Protein AF-A0A3N4I7H1-F1 (afdb_monomer)

Nearest PDB structures (foldseek):
  4x9j-assembly1_A  TM=9.269E-01  e=1.613E-04  Homo sapiens
  4r2r-assembly1_A  TM=9.073E-01  e=1.505E-04  Homo sapiens
  6b0r-assembly1_D  TM=9.080E-01  e=1.989E-04  Homo sapiens
  5ke8-assembly1_A  TM=9.111E-01  e=2.133E-04  Mus musculus
  8ssr-assembly1_A  TM=8.66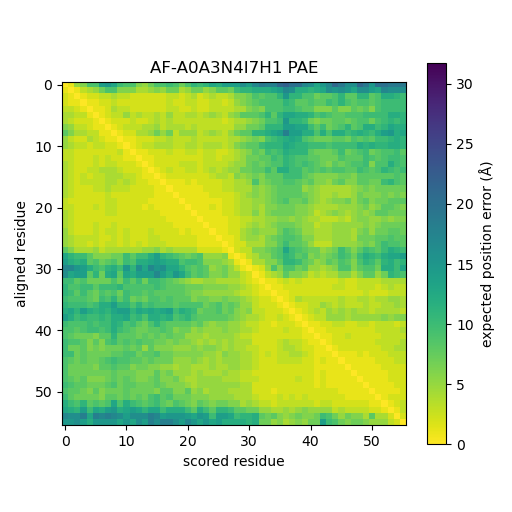5E-01  e=1.992E-03  Homo sapiens

Solvent-accessible surface area (backbone atoms only — not comparable to full-atom values): 3484 Å² total; per-residue (Å²): 121,79,29,66,50,86,52,91,94,46,87,55,66,23,82,42,66,70,57,34,60,57,52,52,38,72,75,69,64,51,47,80,31,61,49,92,91,46,92,56,62,21,70,39,65,67,59,40,54,53,44,55,69,74,79,100

Secondary structure (DSSP, 8-state):
--EE--STT---EESSHHHHHHHHHHHH----EE-SSSS-EESSHHHHHHHHHH--

Foldseek 3Di:
DWAAAPDPPDGDIHPDPVVNVLVVCVVVVPQVAADPVDRDGHSDPVVNVVCVVPVD

Sequence (56 aa):
KPHPCEWPGCTHIATRSEHLKRHMLTHTNEKAFKCAHCFKSYGRSDGLRAHMRQSH

Mean predicted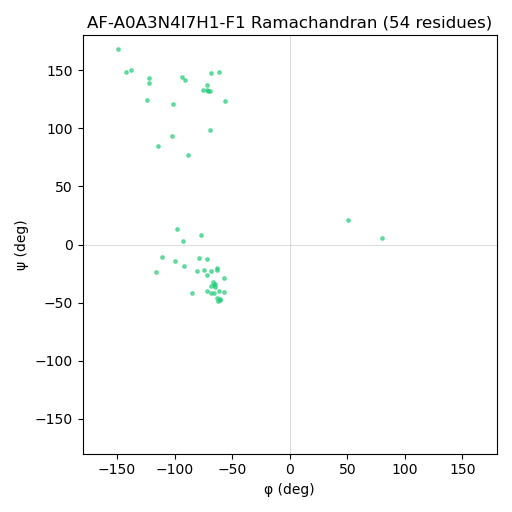 aligned error: 5.76 Å

Organism: NCBI:txid1160509

Radius of gyration: 13.8 Å; Cα contacts (8 Å, |Δi|>4): 61; chains: 1; bounding box: 27×25×38 Å

Structure (mmCIF, N/CA/C/O backbone):
data_AF-A0A3N4I7H1-F1
#
_entry.id   AF-A0A3N4I7H1-F1
#
loop_
_atom_site.group_PDB
_atom_site.id
_atom_site.type_symbol
_atom_site.label_atom_id
_atom_site.label_alt_id
_atom_site.label_comp_id
_atom_site.label_asym_id
_atom_site.label_entity_id
_atom_site.label_seq_id
_atom_site.pdbx_PDB_ins_code
_atom_site.Cartn_x
_atom_site.Cartn_y
_atom_site.Cartn_z
_atom_site.occupancy
_atom_site.B_iso_or_equiv
_atom_site.auth_seq_id
_atom_site.auth_comp_id
_atom_site.auth_asym_id
_atom_site.auth_atom_id
_atom_site.pdbx_PDB_model_num
ATOM 1 N N . LYS A 1 1 ? 3.295 -5.620 -23.547 1.00 76.81 1 LYS A N 1
ATOM 2 C CA . LYS A 1 1 ? 3.968 -4.297 -23.523 1.00 76.81 1 LYS A CA 1
ATOM 3 C C . LYS A 1 1 ? 4.334 -4.015 -22.067 1.00 76.81 1 LYS A C 1
ATOM 5 O O . LYS A 1 1 ? 3.464 -4.244 -21.238 1.00 76.81 1 LYS A O 1
ATOM 10 N N . PRO A 1 2 ? 5.581 -3.652 -21.731 1.00 83.38 2 PRO A N 1
ATOM 11 C CA . PRO A 1 2 ? 5.953 -3.339 -20.350 1.00 83.38 2 PRO A CA 1
ATOM 12 C C . PRO A 1 2 ? 5.150 -2.139 -19.824 1.00 83.38 2 PRO A C 1
ATOM 14 O O . PRO A 1 2 ? 4.775 -1.260 -20.601 1.00 83.38 2 PRO A O 1
ATOM 17 N N . HIS A 1 3 ? 4.876 -2.131 -18.519 1.00 90.81 3 HIS A N 1
ATOM 18 C CA . HIS A 1 3 ? 4.069 -1.125 -17.827 1.00 90.81 3 HIS A CA 1
ATOM 19 C C . HIS A 1 3 ? 4.950 -0.338 -16.842 1.00 90.81 3 HIS A C 1
ATOM 21 O O . HIS A 1 3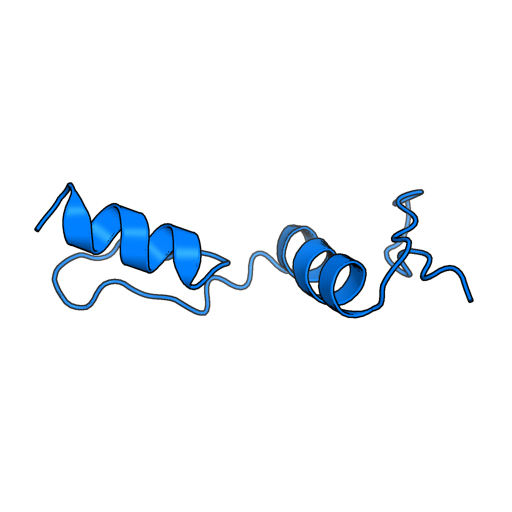 ? 5.044 -0.720 -15.670 1.00 90.81 3 HIS A O 1
ATOM 27 N N . PRO A 1 4 ? 5.652 0.710 -17.308 1.00 91.00 4 PRO A N 1
ATOM 28 C CA . PRO A 1 4 ? 6.476 1.552 -16.450 1.00 91.00 4 PRO A CA 1
ATOM 29 C C . PRO A 1 4 ? 5.617 2.382 -15.492 1.00 91.00 4 PRO A C 1
ATOM 31 O O . PRO A 1 4 ? 4.497 2.768 -15.816 1.00 91.00 4 PRO A O 1
ATOM 34 N N . CYS A 1 5 ? 6.152 2.634 -14.302 1.00 93.00 5 CYS A N 1
ATOM 35 C CA . CYS A 1 5 ? 5.578 3.559 -13.343 1.00 93.00 5 CYS A CA 1
ATOM 36 C C . CYS A 1 5 ? 5.738 4.994 -13.834 1.00 93.00 5 CYS A C 1
ATOM 38 O O . CYS A 1 5 ? 6.822 5.398 -14.241 1.00 93.00 5 CYS A O 1
ATOM 40 N N . GLU A 1 6 ? 4.651 5.757 -13.777 1.00 89.19 6 GLU A N 1
ATOM 41 C CA . GLU A 1 6 ? 4.617 7.156 -14.219 1.00 89.19 6 GLU A CA 1
ATOM 42 C C . GLU A 1 6 ? 4.908 8.132 -13.067 1.00 89.19 6 GLU A C 1
ATOM 44 O O . GLU A 1 6 ? 4.854 9.347 -13.241 1.00 89.19 6 GLU A O 1
ATOM 49 N N . TRP A 1 7 ? 5.211 7.618 -11.869 1.00 90.31 7 TRP A N 1
ATOM 50 C CA . TRP A 1 7 ? 5.471 8.449 -10.700 1.00 90.31 7 TRP A CA 1
ATOM 51 C C . TRP A 1 7 ? 6.860 9.108 -10.768 1.00 90.31 7 TRP A C 1
ATOM 53 O O . TRP A 1 7 ? 7.851 8.406 -11.004 1.00 90.31 7 TRP A O 1
ATOM 63 N N . PRO A 1 8 ? 6.979 10.423 -10.495 1.00 91.06 8 PRO A N 1
ATOM 64 C CA . PRO A 1 8 ? 8.261 11.122 -10.516 1.00 91.06 8 PRO A CA 1
ATOM 65 C C . PRO A 1 8 ? 9.285 10.473 -9.575 1.00 91.06 8 PRO A C 1
ATOM 67 O O . PRO A 1 8 ? 9.042 10.327 -8.379 1.00 91.06 8 PRO A O 1
ATOM 70 N N . GLY A 1 9 ? 10.440 10.074 -10.114 1.00 90.44 9 GLY A N 1
ATOM 71 C CA . GLY A 1 9 ? 11.508 9.430 -9.339 1.00 90.44 9 GLY A CA 1
ATOM 72 C C . GLY A 1 9 ? 11.307 7.934 -9.070 1.00 90.44 9 GLY A C 1
ATOM 73 O O . GLY A 1 9 ? 12.122 7.334 -8.372 1.00 90.44 9 GLY A O 1
ATOM 74 N N . CYS A 1 10 ? 10.270 7.303 -9.630 1.00 91.88 10 CYS A N 1
ATOM 75 C CA . CYS A 1 10 ? 10.077 5.860 -9.539 1.00 91.88 10 CYS A CA 1
ATOM 76 C C . CYS A 1 10 ? 10.500 5.162 -10.838 1.00 91.88 10 CYS A C 1
ATOM 78 O O . CYS A 1 10 ? 9.938 5.405 -11.899 1.00 91.88 10 CYS A O 1
ATOM 80 N N . THR A 1 11 ? 11.459 4.241 -10.752 1.00 91.94 11 THR A N 1
ATOM 81 C CA . THR A 1 11 ? 11.959 3.461 -11.902 1.00 91.94 11 THR A CA 1
ATOM 82 C C . THR A 1 11 ? 11.320 2.075 -12.010 1.00 91.94 11 THR A C 1
ATOM 84 O O . THR A 1 11 ? 11.797 1.212 -12.746 1.00 91.94 11 THR A O 1
ATOM 87 N N . HIS A 1 12 ? 10.236 1.826 -11.270 1.00 93.12 12 HIS A N 1
ATOM 88 C CA . HIS A 1 12 ? 9.581 0.524 -11.254 1.00 93.12 12 HIS A CA 1
ATOM 89 C C . HIS A 1 12 ? 8.892 0.237 -12.592 1.00 93.12 12 HIS A C 1
ATOM 91 O O . HIS A 1 12 ? 8.105 1.042 -13.085 1.00 93.12 12 HIS A O 1
ATOM 97 N N . ILE A 1 13 ? 9.108 -0.955 -13.146 1.00 92.38 13 ILE A N 1
ATOM 98 C CA . ILE A 1 13 ? 8.430 -1.418 -14.358 1.00 92.38 13 ILE A CA 1
ATOM 99 C C . ILE A 1 13 ? 7.731 -2.732 -14.041 1.00 92.38 13 ILE A C 1
ATOM 101 O O . ILE A 1 13 ? 8.346 -3.693 -13.588 1.00 92.38 13 ILE A O 1
ATOM 105 N N . ALA A 1 14 ? 6.426 -2.779 -14.284 1.00 93.31 14 ALA A N 1
ATOM 106 C CA . ALA A 1 14 ? 5.646 -3.993 -14.149 1.00 93.31 14 ALA A CA 1
ATOM 107 C C . ALA A 1 14 ? 5.540 -4.729 -15.489 1.00 93.31 14 ALA A C 1
ATOM 109 O O . ALA A 1 14 ? 5.395 -4.132 -16.556 1.00 93.31 14 ALA A O 1
ATOM 110 N N . THR A 1 15 ? 5.541 -6.057 -15.431 1.00 92.62 15 THR A N 1
ATOM 111 C CA . THR A 1 15 ? 5.299 -6.912 -16.601 1.00 92.62 15 THR A CA 1
ATOM 112 C C . THR A 1 15 ? 3.831 -6.931 -17.017 1.00 92.62 15 THR A C 1
ATOM 114 O O . THR A 1 15 ? 3.524 -7.224 -18.170 1.00 92.62 15 THR A O 1
ATOM 117 N N . ARG A 1 16 ? 2.922 -6.597 -16.094 1.00 92.44 16 ARG A N 1
ATOM 118 C CA . ARG A 1 16 ? 1.477 -6.596 -16.319 1.00 92.44 16 ARG A CA 1
ATOM 119 C C . ARG A 1 16 ? 0.801 -5.368 -15.703 1.00 92.44 16 ARG A C 1
ATOM 121 O O . ARG A 1 16 ? 1.262 -4.841 -14.686 1.00 92.44 16 ARG A O 1
ATOM 128 N N . SER A 1 17 ? -0.302 -4.926 -16.303 1.00 90.31 17 SER A N 1
ATOM 129 C CA . SER A 1 17 ? -1.011 -3.704 -15.905 1.00 90.31 17 SER A CA 1
ATOM 130 C C . SER A 1 17 ? -1.606 -3.789 -14.499 1.00 90.31 17 SER A C 1
ATOM 132 O O . SER A 1 17 ? -1.587 -2.790 -13.778 1.00 90.31 17 SER A O 1
ATOM 134 N N . GLU A 1 18 ? -2.072 -4.965 -14.052 1.00 89.50 18 GLU A N 1
ATOM 135 C CA . GLU A 1 18 ? -2.632 -5.101 -12.700 1.00 89.50 18 GLU A CA 1
ATOM 136 C C . GLU A 1 18 ? -1.566 -4.911 -11.612 1.00 89.50 18 GLU A C 1
ATOM 138 O O . GLU A 1 18 ? -1.843 -4.361 -10.544 1.00 89.50 18 GLU A O 1
ATOM 143 N N . HIS A 1 19 ? -0.322 -5.301 -11.898 1.00 90.81 19 HIS A N 1
ATOM 144 C CA . HIS A 1 19 ? 0.801 -5.084 -10.995 1.00 90.81 19 HIS A CA 1
ATOM 145 C C . HIS A 1 19 ? 1.204 -3.613 -10.935 1.00 90.81 19 HIS A C 1
ATOM 147 O O . HIS A 1 19 ? 1.464 -3.128 -9.835 1.00 90.81 19 HIS A O 1
ATOM 153 N N . LEU A 1 20 ? 1.197 -2.902 -12.070 1.00 91.81 20 LEU A N 1
ATOM 154 C CA . LEU A 1 20 ? 1.435 -1.459 -12.081 1.00 91.81 20 LEU A CA 1
ATOM 155 C C . LEU A 1 20 ? 0.347 -0.726 -11.289 1.00 91.81 20 LEU A C 1
ATOM 157 O O . LEU A 1 20 ? 0.666 0.045 -10.392 1.00 91.81 20 LEU A O 1
ATOM 161 N N . LYS A 1 21 ? -0.933 -1.023 -11.543 1.00 87.56 21 LYS A N 1
ATOM 162 C CA . LYS A 1 21 ? -2.056 -0.393 -10.830 1.00 87.56 21 LYS A CA 1
ATOM 163 C C . LYS A 1 21 ? -1.963 -0.602 -9.318 1.00 87.56 21 LYS A C 1
ATOM 165 O O . LYS A 1 21 ? -2.198 0.321 -8.547 1.00 87.56 21 LYS A O 1
ATOM 170 N N . ARG A 1 22 ? -1.568 -1.804 -8.888 1.00 85.88 22 ARG A N 1
ATOM 171 C CA . ARG A 1 22 ? -1.304 -2.104 -7.476 1.00 85.88 22 ARG A CA 1
ATOM 172 C C . ARG A 1 22 ? -0.105 -1.335 -6.928 1.00 85.88 22 ARG A C 1
ATOM 174 O O . ARG A 1 22 ? -0.158 -0.890 -5.789 1.00 85.88 22 ARG A O 1
ATOM 181 N N . HIS A 1 23 ? 0.971 -1.225 -7.701 1.00 89.62 23 HIS A N 1
ATOM 182 C CA . HIS A 1 23 ? 2.150 -0.459 -7.311 1.00 89.62 23 HIS A CA 1
ATOM 183 C C . HIS A 1 23 ? 1.802 1.020 -7.100 1.00 89.62 23 HIS A C 1
ATOM 185 O O . HIS A 1 23 ? 2.219 1.585 -6.102 1.00 89.62 23 HIS A O 1
ATOM 191 N N . MET A 1 24 ? 0.955 1.623 -7.939 1.00 88.19 24 MET A N 1
ATOM 192 C CA . MET A 1 24 ? 0.559 3.031 -7.777 1.00 88.19 24 MET A CA 1
ATOM 193 C C . MET A 1 24 ? -0.069 3.348 -6.406 1.00 88.19 24 MET A C 1
ATOM 195 O O . MET A 1 24 ? 0.114 4.450 -5.895 1.00 88.19 24 MET A O 1
ATOM 199 N N . LEU A 1 25 ? -0.723 2.374 -5.760 1.00 84.81 25 LEU A N 1
ATOM 200 C CA . LEU A 1 25 ? -1.291 2.529 -4.411 1.00 84.81 25 LEU A CA 1
ATOM 201 C C . LEU A 1 25 ? -0.224 2.794 -3.334 1.00 84.81 25 LEU A C 1
ATOM 203 O O . LEU A 1 25 ? -0.547 3.326 -2.272 1.00 84.81 25 LEU A O 1
ATOM 207 N N . THR A 1 26 ? 1.044 2.426 -3.571 1.00 85.94 26 THR A N 1
ATOM 208 C CA . THR A 1 26 ? 2.136 2.723 -2.628 1.00 85.94 26 THR A CA 1
ATOM 209 C C . THR A 1 26 ? 2.492 4.199 -2.613 1.00 85.94 26 THR A C 1
ATOM 211 O O . THR A 1 26 ? 2.976 4.692 -1.601 1.00 85.94 26 THR A O 1
ATOM 214 N N . HIS A 1 27 ? 2.246 4.901 -3.717 1.00 87.25 27 HIS A N 1
ATOM 215 C CA . HIS A 1 27 ? 2.527 6.326 -3.824 1.00 87.25 27 HIS A CA 1
ATOM 216 C C . HIS A 1 27 ? 1.384 7.169 -3.270 1.00 87.25 27 HIS A C 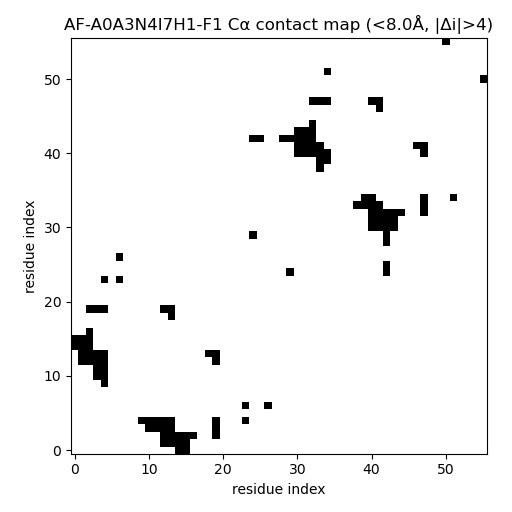1
ATOM 218 O O . HIS A 1 27 ? 1.617 8.117 -2.524 1.00 87.25 27 HIS A O 1
ATOM 224 N N . THR A 1 28 ? 0.139 6.792 -3.566 1.00 82.62 28 THR A N 1
ATOM 225 C CA . THR A 1 28 ? -1.032 7.564 -3.129 1.00 82.62 28 THR A CA 1
ATOM 226 C C . THR A 1 28 ? -1.410 7.320 -1.668 1.00 82.62 28 THR A C 1
ATOM 228 O O . THR A 1 28 ? -2.220 8.061 -1.117 1.00 82.62 28 THR A O 1
ATOM 231 N N . ASN A 1 29 ? -0.831 6.302 -1.011 1.00 73.56 29 ASN A N 1
ATOM 232 C CA . ASN A 1 29 ? -1.218 5.856 0.336 1.00 73.56 29 ASN A CA 1
ATOM 233 C C . ASN A 1 29 ? -2.735 5.622 0.489 1.00 73.56 29 ASN A C 1
ATOM 235 O O . ASN A 1 29 ? -3.262 5.601 1.606 1.00 73.56 29 ASN A O 1
ATOM 239 N N . GLU A 1 30 ? -3.446 5.409 -0.620 1.00 74.88 30 GLU A N 1
ATOM 240 C CA . GLU A 1 30 ? -4.883 5.185 -0.619 1.00 74.88 30 GLU A CA 1
ATOM 241 C C . GLU A 1 30 ? -5.188 3.831 0.017 1.00 74.88 30 GLU A C 1
ATOM 243 O O . GLU A 1 30 ? -5.100 2.760 -0.587 1.00 74.88 30 GLU A O 1
ATOM 248 N N . LYS A 1 31 ? -5.559 3.876 1.295 1.00 74.69 31 LYS A N 1
ATOM 249 C CA . LYS A 1 31 ? -6.032 2.712 2.039 1.00 74.69 31 LYS A CA 1
ATOM 250 C C . LYS A 1 31 ? -7.539 2.582 1.856 1.00 74.69 31 LYS A C 1
ATOM 252 O O . LYS A 1 31 ? -8.316 2.932 2.743 1.00 74.69 31 LYS A O 1
ATOM 257 N N . ALA A 1 32 ? -7.936 2.080 0.689 1.00 78.44 32 ALA A N 1
ATOM 258 C CA . ALA A 1 32 ? -9.341 1.869 0.340 1.00 78.44 32 ALA A CA 1
ATOM 259 C C . ALA A 1 32 ? -10.010 0.756 1.173 1.00 78.44 32 ALA A C 1
ATOM 261 O O . ALA A 1 32 ? -11.227 0.747 1.336 1.00 78.44 32 ALA A O 1
ATOM 262 N N . PHE A 1 33 ? -9.232 -0.178 1.730 1.00 86.12 33 PHE A N 1
ATOM 263 C CA . PHE A 1 33 ? -9.763 -1.362 2.405 1.00 86.12 33 PHE A C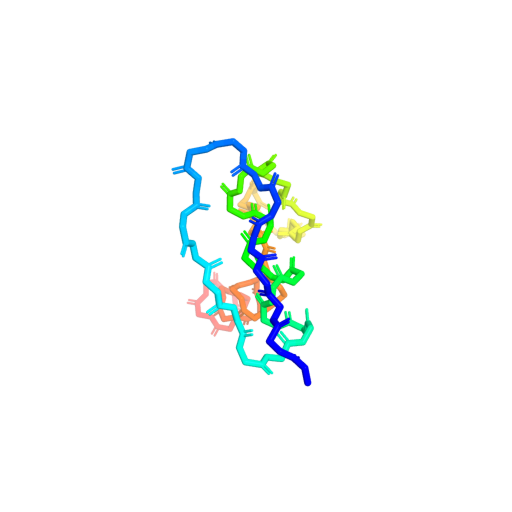A 1
ATOM 264 C C . PHE A 1 33 ? -9.712 -1.193 3.921 1.00 86.12 33 PHE A C 1
ATOM 266 O O . PHE A 1 33 ? -8.701 -1.485 4.559 1.00 86.12 33 PHE A O 1
ATOM 273 N N . LYS A 1 34 ? -10.807 -0.709 4.504 1.00 88.88 34 LYS A N 1
ATOM 274 C CA . LYS A 1 34 ? -10.936 -0.509 5.952 1.00 88.88 34 LYS A CA 1
ATOM 275 C C . LYS A 1 34 ? -11.525 -1.742 6.628 1.00 88.88 34 LYS A C 1
ATOM 277 O O . LYS A 1 34 ? -12.416 -2.388 6.081 1.00 88.88 34 LYS A O 1
ATOM 282 N N . CYS A 1 35 ? -11.023 -2.067 7.814 1.00 90.88 35 CYS A N 1
ATOM 283 C CA . CYS A 1 35 ? -11.644 -3.067 8.666 1.00 90.88 35 CYS A CA 1
ATOM 284 C C . CYS A 1 35 ? -12.949 -2.516 9.256 1.00 90.88 35 CYS A C 1
ATOM 286 O O . CYS A 1 35 ? -13.014 -1.359 9.657 1.00 90.88 35 CYS A O 1
ATOM 288 N N . ALA A 1 36 ? -13.998 -3.340 9.281 1.00 88.50 36 ALA A 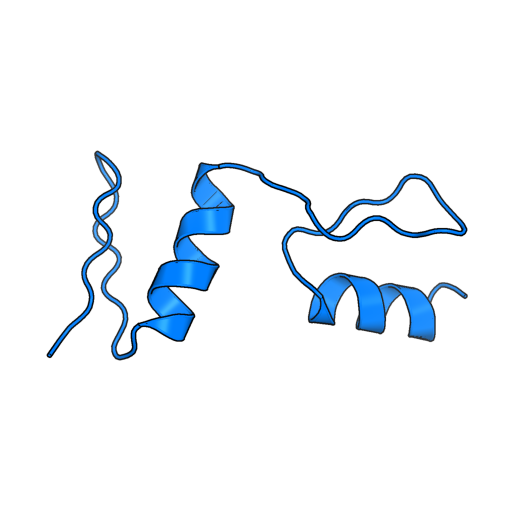N 1
ATOM 289 C CA . ALA A 1 36 ? -15.284 -2.972 9.874 1.00 88.50 36 ALA A CA 1
ATOM 290 C C . ALA A 1 36 ? -15.286 -3.111 11.407 1.00 88.50 36 ALA A C 1
ATOM 292 O O . ALA A 1 36 ? -16.084 -2.469 12.081 1.00 88.50 36 ALA A O 1
ATOM 293 N N . HIS A 1 37 ? -14.387 -3.933 11.957 1.00 88.94 37 HIS A N 1
ATOM 294 C CA . HIS A 1 37 ? -14.301 -4.223 13.391 1.00 88.94 37 HIS A CA 1
ATOM 295 C C . HIS A 1 37 ? -13.206 -3.422 14.107 1.00 88.94 37 HIS A C 1
ATOM 297 O O . HIS A 1 37 ? -13.191 -3.357 15.333 1.00 88.94 37 HIS A O 1
ATOM 303 N N . CYS A 1 38 ? -12.285 -2.797 13.369 1.00 90.69 38 CYS A N 1
ATOM 304 C CA . CYS A 1 38 ? -11.262 -1.923 13.935 1.00 90.69 38 CYS A CA 1
ATOM 305 C C . CYS A 1 38 ? -10.869 -0.806 12.962 1.00 90.69 38 CYS A C 1
ATOM 307 O O . CYS A 1 38 ? -11.157 -0.860 11.774 1.00 90.69 38 CYS A O 1
ATOM 309 N N . PHE A 1 39 ? -10.123 0.189 13.441 1.00 84.88 39 PHE A N 1
ATOM 310 C CA . PHE A 1 39 ? -9.705 1.342 12.632 1.00 84.88 39 PHE A CA 1
ATOM 311 C C . PHE A 1 39 ? -8.537 1.056 11.667 1.00 84.88 39 PHE A C 1
ATOM 313 O O . PHE A 1 39 ? -7.999 1.976 11.042 1.00 84.88 39 PHE A O 1
ATOM 320 N N . LYS A 1 40 ? -8.112 -0.209 11.516 1.00 87.50 40 LYS A N 1
ATOM 321 C CA . LYS A 1 40 ? -7.028 -0.556 10.589 1.00 87.50 40 LYS A CA 1
ATOM 322 C C . LYS A 1 40 ? -7.498 -0.442 9.145 1.00 87.50 40 LYS A C 1
ATOM 324 O O . LYS A 1 40 ? -8.548 -0.948 8.758 1.00 87.50 40 LYS A O 1
ATOM 329 N N . SER A 1 41 ? -6.669 0.213 8.341 1.00 88.94 41 SER A N 1
ATOM 330 C CA . SER A 1 41 ? -6.900 0.411 6.914 1.00 88.94 41 SER A CA 1
ATOM 331 C C . SER A 1 41 ? -5.733 -0.171 6.122 1.00 88.94 41 SER A C 1
ATOM 333 O O . SER A 1 41 ? -4.569 -0.015 6.499 1.00 88.94 41 SER A O 1
ATOM 335 N N . TYR A 1 42 ? -6.050 -0.829 5.016 1.00 87.69 42 TYR A N 1
ATOM 336 C CA . TYR A 1 42 ? -5.121 -1.549 4.159 1.00 87.69 42 TYR A CA 1
ATOM 337 C C 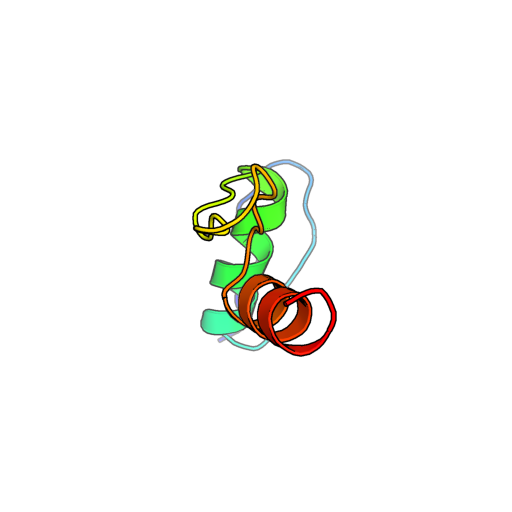. TYR A 1 42 ? -5.190 -0.978 2.744 1.00 87.69 42 TYR A C 1
ATOM 339 O O . TYR A 1 42 ? -6.259 -0.626 2.247 1.00 87.69 42 TYR A O 1
ATOM 347 N N . GLY A 1 43 ? -4.041 -0.913 2.070 1.00 85.81 43 GLY A N 1
ATOM 348 C CA . GLY A 1 43 ? -3.978 -0.531 0.655 1.00 85.81 43 GLY A CA 1
ATOM 349 C C . GLY A 1 43 ? -4.515 -1.614 -0.282 1.00 85.81 43 GLY A C 1
ATOM 350 O O . GLY A 1 43 ? -4.729 -1.361 -1.458 1.00 85.81 43 GLY A O 1
ATOM 351 N N . ARG A 1 44 ? -4.730 -2.842 0.212 1.00 86.38 44 ARG A N 1
ATOM 352 C CA . ARG A 1 44 ? -5.135 -3.986 -0.613 1.00 86.38 44 ARG A CA 1
ATOM 353 C C . ARG A 1 44 ? -6.144 -4.894 0.089 1.00 86.38 44 ARG A C 1
ATOM 355 O O . ARG A 1 44 ? -6.080 -5.079 1.307 1.00 86.38 44 ARG A O 1
ATOM 362 N N . SER A 1 45 ? -7.017 -5.516 -0.704 1.00 88.44 45 SER A N 1
ATOM 363 C CA . SER A 1 45 ? -8.061 -6.434 -0.233 1.00 88.44 45 SER A CA 1
ATOM 364 C C . SER A 1 45 ? -7.504 -7.711 0.390 1.00 88.44 45 SER A C 1
ATOM 366 O O . SER A 1 45 ? -8.069 -8.212 1.356 1.00 88.44 45 SER A O 1
ATOM 368 N N . ASP A 1 46 ? -6.385 -8.235 -0.110 1.00 89.94 46 ASP A N 1
ATOM 369 C CA . ASP A 1 46 ? -5.743 -9.424 0.449 1.00 89.94 46 ASP A CA 1
ATOM 370 C C . ASP A 1 46 ? -5.144 -9.156 1.832 1.00 89.94 46 ASP A C 1
ATOM 372 O O . ASP A 1 46 ? -5.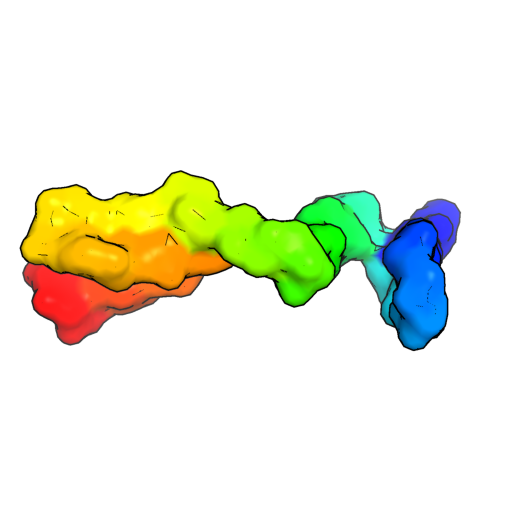258 -10.007 2.711 1.00 89.94 46 ASP A O 1
ATOM 376 N N . GLY A 1 47 ? -4.601 -7.955 2.056 1.00 90.88 47 GLY A N 1
ATOM 377 C CA . GLY A 1 47 ? -4.147 -7.517 3.378 1.00 90.88 47 GLY A CA 1
ATOM 378 C C . GLY A 1 47 ? -5.301 -7.434 4.377 1.00 90.88 47 GLY A C 1
ATOM 379 O O . GLY A 1 47 ? -5.207 -7.988 5.471 1.00 90.88 47 GLY A O 1
ATOM 380 N N . LEU A 1 48 ? -6.424 -6.830 3.967 1.00 92.12 48 LEU A N 1
ATOM 381 C CA . LEU A 1 48 ? -7.642 -6.799 4.779 1.00 92.12 48 LEU A CA 1
ATOM 382 C C . LEU A 1 48 ? -8.166 -8.215 5.057 1.00 92.12 48 LEU A C 1
ATOM 384 O O . LEU A 1 48 ? -8.454 -8.551 6.198 1.00 92.12 48 LEU A O 1
ATOM 388 N N . ARG A 1 49 ? -8.249 -9.076 4.038 1.00 92.44 49 ARG A N 1
ATOM 389 C CA . ARG A 1 49 ? -8.744 -10.454 4.177 1.00 92.44 49 ARG A CA 1
ATOM 390 C C . ARG A 1 49 ? -7.838 -11.314 5.057 1.00 92.44 49 ARG A C 1
ATOM 392 O O . ARG A 1 49 ? -8.326 -12.178 5.775 1.00 92.44 49 ARG A O 1
ATOM 399 N N . ALA A 1 50 ? -6.523 -11.121 4.995 1.00 93.69 50 ALA A N 1
ATOM 400 C CA . ALA A 1 50 ? -5.585 -11.804 5.879 1.00 93.69 50 ALA A CA 1
ATOM 401 C C . ALA A 1 50 ? -5.738 -11.319 7.325 1.00 93.69 50 ALA A C 1
ATOM 403 O O . ALA A 1 50 ? -5.741 -12.140 8.237 1.00 93.69 50 ALA A O 1
ATOM 404 N N . HIS A 1 51 ? -5.913 -10.013 7.527 1.00 92.38 51 HIS A N 1
ATOM 405 C CA . HIS A 1 51 ? -6.205 -9.443 8.838 1.00 92.38 51 HIS A CA 1
ATOM 406 C C . HIS A 1 51 ? -7.514 -9.986 9.420 1.00 92.38 51 HIS A C 1
ATOM 408 O O . HIS A 1 51 ? -7.512 -10.470 10.545 1.00 92.38 51 HIS A O 1
ATOM 414 N N . MET A 1 52 ? -8.590 -10.003 8.634 1.00 91.75 52 MET A N 1
ATOM 415 C CA . MET A 1 52 ? -9.894 -10.526 9.052 1.00 91.75 52 MET A CA 1
ATOM 416 C C . MET A 1 52 ? -9.895 -12.017 9.390 1.00 91.75 52 MET A C 1
ATOM 418 O O . MET A 1 52 ? -10.823 -12.461 10.036 1.00 91.75 52 MET A O 1
ATOM 422 N N . ARG A 1 53 ? -8.910 -12.795 8.924 1.00 92.44 53 ARG A N 1
ATOM 423 C CA . ARG A 1 53 ? -8.790 -14.229 9.246 1.00 92.44 53 ARG A CA 1
ATOM 424 C C . ARG A 1 53 ? -7.930 -14.524 10.474 1.00 92.44 53 ARG A C 1
ATOM 426 O O . ARG A 1 53 ? -7.932 -15.651 10.945 1.00 92.44 53 ARG A O 1
ATOM 433 N N . GLN A 1 54 ? -7.093 -13.575 10.885 1.00 90.88 54 GLN A N 1
ATOM 434 C CA . GLN A 1 54 ? -6.086 -13.778 11.934 1.00 90.88 54 GLN A CA 1
ATOM 435 C C . GLN A 1 54 ? -6.338 -12.907 13.167 1.00 90.88 54 GLN A C 1
ATOM 437 O O . GLN A 1 54 ? -5.814 -13.194 14.235 1.00 90.88 54 GLN A O 1
ATOM 442 N N . SER A 1 55 ? -7.053 -11.792 13.011 1.00 85.12 55 SER A N 1
ATOM 443 C CA . SER A 1 55 ? -7.329 -10.820 14.078 1.00 85.12 55 SER A CA 1
ATOM 444 C C . SER A 1 55 ? -8.797 -10.795 14.506 1.00 85.12 55 SER A C 1
ATOM 446 O O . SER A 1 55 ? -9.113 -10.152 15.504 1.00 85.12 55 SER A O 1
ATOM 448 N N . HIS A 1 56 ? -9.660 -11.456 13.739 1.00 81.62 56 HIS A N 1
ATOM 449 C CA . HIS A 1 56 ? -11.094 -11.628 13.940 1.00 81.62 56 HIS A CA 1
ATOM 450 C C . HIS A 1 56 ? -11.445 -13.066 13.547 1.00 81.62 56 HIS A C 1
ATOM 452 O O . HIS A 1 56 ? -12.453 -13.570 14.079 1.00 81.62 56 HIS A O 1
#

pLDDT: mean 88.15, std 4.85, range [73.56, 93.69]

InterPro domains:
  IPR013087 Zinc finger C2H2-type [PF00096] (3-27)
  IPR013087 Zinc finger C2H2-type [PF00096] (33-56)
  IPR013087 Zinc finger C2H2-type [PS00028] (35-56)
  IPR013087 Zinc finger C2H2-type [PS50157] (3-32)
  IPR013087 Zinc finger C2H2-type [PS50157] (33-56)
  IPR013087 Zinc finger C2H2-type [SM00355] (3-27)
  IPR013087 Zinc finger C2H2-type [SM00355] (33-56)
  IPR036236 Zinc finger C2H2 superfamily [SSF57667] (1-53)

=== Feature glossary ===
Annotated list of the representations used here:

Nearest PDB structures. The Foldseek neighbor list gives the closest experimentally determined structures in the PDB, ranked by structural alignment. TM-score near 1 means near-identical fold; near 0.3 means only rough topology match. This is how one finds what a novel AlphaFold prediction most resembles in the solved-structure universe.

Foldseek 3Di. Foldseek's 3Di representation compresses backbone geometry into a per-residue letter drawn from a learned twenty-state alphabet. It captures the tertiary interaction pattern around each residue — which residues are packed against it in space, regardless of where they are in sequence.

Radius of gyration, Cα contacts, bounding box. Radius of gyration (Rg) is the root-mean-square distance of Cα atoms from their centroid — a single number for overall size and compactness. A globular domain of N residues has Rg ≈ 2.2·N^0.38 Å; an extended or disordered chain has a much larger Rg. The Cα contact count is the number of residue pairs whose Cα atoms are within 8 Å and are more than four positions apart in sequence — a standard proxy for tertiary packing density. The bounding box is the smallest axis-aligned box enclosing all Cα atoms.

InterPro / GO / CATH / organism. The annotation block draws on four external resources. InterPro: which protein families and domains the sequence belongs to. GO: standardized terms for what the protein does, what process it participates in, and where in the cell it acts. CATH: which structural fold it has in the CATH hierarchy. Organism: the species of origin.

mmCIF coordinates. The mmCIF block holds the 3D Cartesian coordinates of each backbone atom (N, Cα, C, O) in ångströms. mmCIF is the PDB's canonical archive format — a tagged-loop text representation of the atomic model.

pLDDT. pLDDT is the predicted lDDT-Cα score: AlphaFold's confidence that the local environment of each residue (all inter-atomic distances within 15 Å) is correctly placed. It is a per-residue number between 0 and 100, with higher meaning more reliable.

Backbone torsions (φ/ψ). φ (phi) and ψ (psi) are the two rotatable backbone dihedrals per residue: φ is the C(i-1)–N–Cα–C torsion, ψ is the N–Cα–C–N(i+1) torsion, both in degrees on (−180°, 180°]. α-helical residues cluster near (−60°, −45°); β-strand residues near (−120°, +130°). A Ramachandran plot is simply a scatter of (φ, ψ) for every residue.

B-factor. For experimental (PDB) structures, the B-factor (temperature factor) quantifies the positional spread of each atom in the crystal — a combination of thermal vibration and static disorder — in units of Å². High B-factors mark flexible loops or poorly resolved regions; low B-factors mark the rigid, well-ordered core.

Secondary structure (3-state, P-SEA). SS3 is a coarse helix/strand/coil 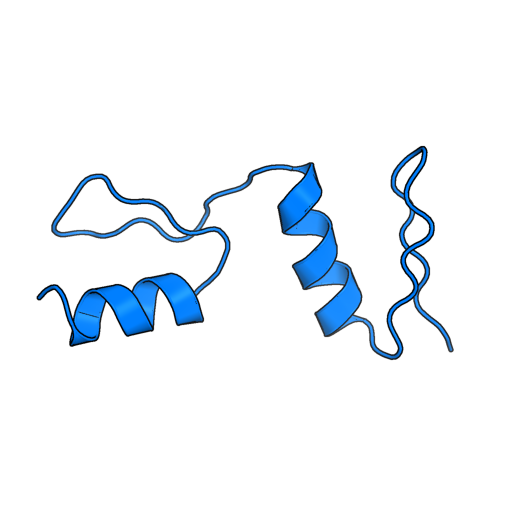call (letters a/b/c) made by the P-SEA algorithm from inter-Cα distances and dihedrals. It is less detailed than DSSP but needs only Cα positions.

Predicted aligned error. Predicted aligned error is AlphaFold's pairwise confidence. Unlike pLDDT (per-residue), PAE is per-residue-pair and captures whether two parts of the structure are correctly placed relative to each other. Units are ångströms of expected positional error.

Solvent-accessible surface area. Solvent-accessible surface area (SASA) is the area in Å² traced out by the centre of a 1.4 Å probe sphere (a water molecule) rolled over the protein's van der Waals surface (Shrake–Rupley / Lee–Richards construction). Buried residues have near-zero SASA; fully exposed residues can exceed 200 Å². The total SASA scales roughly with the number of surface residues.

Secondary structure (8-state, DSSP). The SS8 string is DSSP's per-residue secondary-structure call. α-helix (H) means an i→i+4 H-bond ladder; β-strand (E) means the residue participates in a β-sheet; 3₁₀ (G) and π (I) are tighter and wider helices; T/S are turns/bends; '-' is loop.

Rendered structure images. Structure images are PyMOL renders from six orthogonal camera directions. Cartoon representation draws helices as coils and strands as arrows; sticks shows the backbone as bonds; surface shows the solvent-excluded envelope. Rainbow coloring maps sequence position to hue (blue→red, N→C); chain coloring assigns a distinct color per polypeptide.

Sequence. The amino-acid sequence is the protein's primary structure: the linear order of residues from the N-terminus to the C-terminus, written in one-letter code. Everything else here — the 3D coordinates, the secondary structure, the domain annotations — is ultimately a consequence of this string.

Contact-map, Ramachandran, and PAE plots. Three diagnostic plots accompany the record. The Cα contact map visualizes the tertiary structure as a 2D adjacency matrix (8 Å cutoff, sequence-local contacts suppressed). The Ramachandran plot shows the distribution of backbone (φ, ψ) torsions, with points in the α and β basins reflecting secondary structure content. The PAE plot shows AlphaFold's inter-residue confidence as a color matrix.